Protein AF-D6PB33-F1 (afdb_monomer)

Radius of gyration: 27.08 Å; Cα contacts (8 Å, |Δi|>4): 41; chains: 1; bounding box: 50×36×73 Å

Structure (mmCIF, N/CA/C/O backbone):
data_AF-D6PB33-F1
#
_entry.id   AF-D6PB33-F1
#
loop_
_atom_site.group_PDB
_atom_site.id
_atom_site.type_symbol
_atom_site.label_atom_id
_atom_site.label_alt_id
_atom_site.label_comp_id
_atom_site.label_asym_id
_atom_site.label_entity_id
_atom_site.label_seq_id
_atom_site.pdbx_PDB_ins_code
_atom_site.Cartn_x
_atom_site.Cartn_y
_atom_site.Cartn_z
_atom_site.occupancy
_atom_site.B_iso_or_equiv
_atom_site.auth_seq_id
_atom_site.auth_comp_id
_atom_site.auth_asym_id
_atom_site.auth_atom_id
_atom_site.pdbx_PDB_model_num
ATOM 1 N N . MET A 1 1 ? -15.284 25.695 24.767 1.00 46.59 1 MET A N 1
ATOM 2 C CA . MET A 1 1 ? -13.965 25.046 24.667 1.00 46.59 1 MET A CA 1
ATOM 3 C C . MET A 1 1 ? -14.250 23.571 24.706 1.00 46.59 1 MET A C 1
ATOM 5 O O . MET A 1 1 ? -14.892 23.149 25.657 1.00 46.59 1 MET A O 1
ATOM 9 N N . ASP A 1 2 ? -13.887 22.842 23.657 1.00 57.84 2 ASP A N 1
ATOM 10 C CA . ASP A 1 2 ? -13.993 21.387 23.662 1.00 57.84 2 ASP A CA 1
ATOM 11 C C . ASP A 1 2 ? -13.048 20.864 24.742 1.00 57.84 2 ASP A C 1
ATOM 13 O O . ASP A 1 2 ? -11.828 21.002 24.648 1.00 57.84 2 ASP A O 1
ATOM 17 N N . GLU A 1 3 ? -13.624 20.382 25.836 1.00 70.06 3 GLU A N 1
ATOM 18 C CA . GLU A 1 3 ? -12.873 19.813 26.940 1.00 70.06 3 GLU A CA 1
ATOM 19 C C . GLU A 1 3 ? -12.309 18.475 26.459 1.00 70.06 3 GLU A C 1
ATOM 21 O O . GLU A 1 3 ? -13.048 17.571 26.062 1.00 70.06 3 GLU A O 1
ATOM 26 N N . TYR A 1 4 ? -10.982 18.374 26.373 1.00 83.06 4 TYR A N 1
ATOM 27 C CA . TYR A 1 4 ? -10.357 17.167 25.855 1.00 83.06 4 TYR A CA 1
ATOM 28 C C . TYR A 1 4 ? -10.661 15.978 26.772 1.00 83.06 4 TYR A C 1
ATOM 30 O O . TYR A 1 4 ? -10.472 16.059 27.984 1.00 83.06 4 TYR A O 1
ATOM 38 N N . TRP A 1 5 ? -11.055 14.846 26.183 1.00 84.38 5 TRP A N 1
ATOM 39 C CA . TRP A 1 5 ? -11.441 13.626 26.908 1.00 84.38 5 TRP A CA 1
ATOM 40 C C . TRP A 1 5 ? -10.390 13.137 27.917 1.00 84.38 5 TRP A C 1
ATOM 42 O O . TRP A 1 5 ? -10.738 12.500 28.903 1.00 84.38 5 TRP A O 1
ATOM 52 N N . HIS A 1 6 ? -9.110 13.435 27.679 1.00 86.69 6 HIS A N 1
ATOM 53 C CA . HIS A 1 6 ? -7.995 13.023 28.533 1.00 86.69 6 HIS A CA 1
ATOM 54 C C . HIS A 1 6 ? -7.796 13.917 29.769 1.00 86.69 6 HIS A C 1
ATOM 56 O O . HIS A 1 6 ? -6.915 13.634 30.574 1.00 86.69 6 HIS A O 1
ATOM 62 N N . ASN A 1 7 ? -8.571 14.996 29.905 1.00 91.38 7 ASN A N 1
ATOM 63 C CA . ASN A 1 7 ? -8.500 15.941 31.022 1.00 91.38 7 ASN A CA 1
ATOM 64 C C . ASN A 1 7 ? -9.752 15.903 31.919 1.00 91.38 7 ASN A C 1
ATOM 66 O O . ASN A 1 7 ? -9.888 16.720 32.825 1.00 91.38 7 ASN A O 1
ATOM 70 N N . LEU A 1 8 ? -10.683 14.985 31.651 1.00 89.62 8 LEU A N 1
ATOM 71 C CA . LEU A 1 8 ? -11.877 14.796 32.470 1.00 89.62 8 LEU A CA 1
ATOM 72 C C . LEU A 1 8 ? -11.517 14.121 33.799 1.00 89.62 8 LEU A C 1
ATOM 74 O O . LEU A 1 8 ? -10.635 13.260 33.852 1.00 89.62 8 LEU A O 1
ATOM 78 N N . SER A 1 9 ? -12.236 14.479 34.868 1.00 90.94 9 SER A N 1
ATOM 79 C CA . SER A 1 9 ? -12.185 13.720 36.122 1.00 90.94 9 SER A CA 1
ATOM 80 C C . SER A 1 9 ? -12.705 12.289 35.908 1.00 90.94 9 SER A C 1
ATOM 82 O O . SER A 1 9 ? -13.318 11.972 34.879 1.00 90.94 9 SER A O 1
ATOM 84 N N . ILE A 1 10 ? -12.454 11.394 36.867 1.00 89.31 10 ILE A N 1
ATOM 85 C CA . ILE A 1 10 ? -12.932 10.005 36.784 1.00 89.31 10 ILE A CA 1
ATOM 86 C C . ILE A 1 10 ? -14.463 9.996 36.751 1.00 89.31 10 ILE A C 1
ATOM 88 O O . ILE A 1 10 ? -15.064 9.314 35.920 1.00 89.31 10 ILE A O 1
ATOM 92 N N . GLU A 1 11 ? -15.088 10.799 37.608 1.00 90.25 11 GLU A N 1
ATOM 93 C CA . GLU A 1 11 ? -16.534 10.934 37.724 1.00 90.25 11 GLU A CA 1
ATOM 94 C C . GLU A 1 11 ? -17.146 11.455 36.417 1.00 90.25 11 GLU A C 1
ATOM 96 O O . GLU A 1 11 ? -18.085 10.852 35.889 1.00 90.25 11 GLU A O 1
ATOM 101 N N . ASP A 1 12 ? -16.567 12.514 35.843 1.00 90.19 12 ASP A N 1
ATOM 102 C CA . ASP A 1 12 ? -17.048 13.097 34.586 1.00 90.19 12 ASP A CA 1
ATOM 103 C C . ASP A 1 12 ? -16.875 12.126 33.412 1.00 90.19 12 ASP A C 1
ATOM 105 O O . ASP A 1 12 ? -17.755 12.014 32.556 1.00 90.19 12 ASP A O 1
ATOM 109 N N . SER A 1 13 ? -15.781 11.360 33.394 1.00 88.88 13 SER A N 1
ATOM 110 C CA . SER A 1 13 ? -15.526 10.335 32.376 1.00 88.88 13 SER A CA 1
ATOM 111 C C . SER A 1 13 ? -16.545 9.196 32.438 1.00 88.88 13 SER A C 1
ATOM 113 O O . SER A 1 13 ? -17.036 8.745 31.400 1.00 88.88 13 SER A O 1
ATOM 115 N N . LEU A 1 14 ? -16.892 8.734 33.644 1.00 91.25 14 LEU A N 1
ATOM 116 C CA . LEU A 1 14 ? -17.892 7.684 33.854 1.00 91.25 14 LEU A CA 1
ATOM 117 C C . LEU A 1 14 ? -19.289 8.147 33.428 1.00 91.25 14 LEU A C 1
ATOM 119 O O . LEU A 1 14 ? -20.000 7.401 32.749 1.00 91.25 14 LEU A O 1
ATOM 123 N N . VAL A 1 15 ? -19.657 9.391 33.746 1.00 90.06 15 VAL A N 1
ATOM 124 C CA . VAL A 1 15 ? -20.925 9.993 33.311 1.00 90.06 15 VAL A CA 1
ATOM 125 C C . VAL A 1 15 ? -20.958 10.159 31.791 1.00 90.06 15 VAL A C 1
ATOM 127 O O . VAL A 1 15 ? -21.915 9.716 31.150 1.00 90.06 15 VAL A O 1
ATOM 130 N N . ALA A 1 16 ? -19.904 10.727 31.197 1.00 89.12 16 ALA A N 1
ATOM 131 C CA . ALA A 1 16 ? -19.806 10.947 29.755 1.00 89.12 16 ALA A CA 1
ATOM 132 C C . ALA A 1 16 ? -19.875 9.633 28.965 1.00 89.12 16 ALA A C 1
ATOM 134 O O . ALA A 1 16 ? -20.549 9.554 27.937 1.00 89.12 16 ALA A O 1
ATOM 135 N N . GLN A 1 17 ? -19.227 8.581 29.473 1.00 88.88 17 GLN A N 1
ATO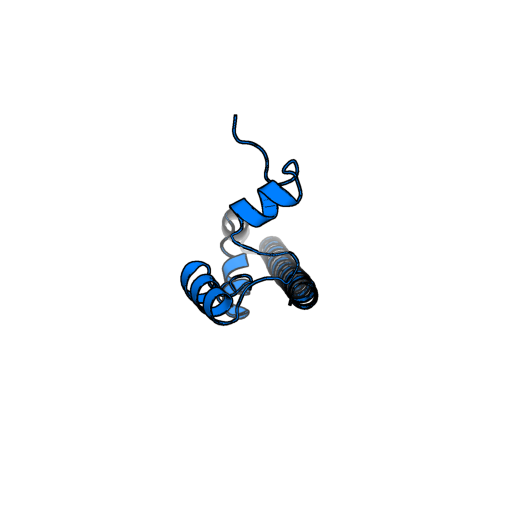M 136 C CA . GLN A 1 17 ? -19.220 7.260 28.852 1.00 88.88 17 GLN A CA 1
ATOM 137 C C . GLN A 1 17 ? -20.354 6.352 29.319 1.00 88.88 17 GLN A C 1
ATOM 139 O O . GLN A 1 17 ? -20.358 5.181 28.935 1.00 88.88 17 GLN A O 1
ATOM 144 N N . GLN A 1 18 ? -21.303 6.845 30.124 1.00 90.12 18 GLN A N 1
ATOM 145 C CA . GLN A 1 18 ? -22.420 6.070 30.679 1.00 90.12 18 GLN A CA 1
ATOM 146 C C . GLN A 1 18 ? -21.963 4.713 31.248 1.00 90.12 18 GLN A C 1
ATOM 148 O O . GLN A 1 18 ? -22.518 3.661 30.919 1.00 90.12 18 GLN A O 1
ATOM 153 N N . SER A 1 19 ? -20.8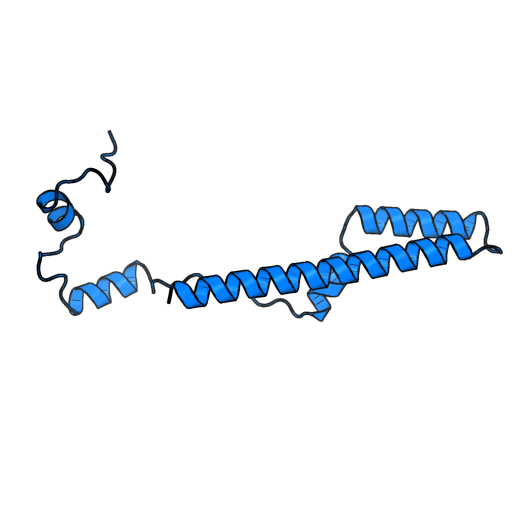85 4.739 32.030 1.00 91.81 19 SER A N 1
ATOM 154 C CA . SER A 1 19 ? -20.247 3.572 32.643 1.00 91.81 19 SER A CA 1
ATOM 155 C C . SER A 1 19 ? -20.223 3.727 34.161 1.00 91.81 19 SER A C 1
ATOM 157 O O . SER A 1 19 ? -20.341 4.833 34.681 1.00 91.81 19 SER A O 1
ATOM 159 N N . SER A 1 20 ? -20.048 2.624 34.882 1.00 92.00 20 SER A N 1
ATOM 160 C CA . SER A 1 20 ? -19.710 2.632 36.308 1.00 92.00 20 SER A CA 1
ATOM 161 C C . SER A 1 20 ? -18.277 2.146 36.527 1.00 92.00 20 SER A C 1
ATOM 163 O O . SER A 1 20 ? -17.632 1.653 35.599 1.00 92.00 20 SER A O 1
ATOM 165 N N . GLU A 1 21 ? -17.794 2.229 37.769 1.00 91.00 21 GLU A N 1
ATOM 166 C CA . GLU A 1 21 ? -16.523 1.612 38.185 1.00 91.00 21 GLU A CA 1
ATOM 167 C C . GLU A 1 21 ? -16.508 0.090 37.967 1.00 91.00 21 GLU A C 1
ATOM 169 O O . GLU A 1 21 ? -15.464 -0.504 37.717 1.00 91.00 21 GLU A O 1
ATOM 174 N N . SER A 1 22 ? -17.681 -0.545 38.003 1.00 91.31 22 SER A N 1
ATOM 175 C CA . SER A 1 22 ? -17.871 -1.963 37.681 1.00 91.31 22 SER A CA 1
ATOM 176 C C . SER A 1 22 ? -18.004 -2.253 36.176 1.00 91.31 22 SER A C 1
ATOM 178 O O . SER A 1 22 ? -18.190 -3.409 35.794 1.00 91.31 22 SER A O 1
ATOM 180 N N . GLY A 1 23 ? -17.895 -1.235 35.316 1.00 91.25 23 GLY A N 1
ATOM 181 C CA . GLY A 1 23 ? -17.982 -1.346 33.860 1.00 91.25 23 GLY A CA 1
ATOM 182 C C . GLY A 1 23 ? -19.392 -1.138 33.299 1.00 91.25 23 GLY A C 1
ATOM 183 O O . GLY A 1 23 ? -20.208 -0.405 33.852 1.00 91.25 23 GLY A O 1
ATOM 184 N N . ILE A 1 24 ? -19.679 -1.765 32.154 1.00 92.56 24 ILE A N 1
ATOM 185 C CA . ILE A 1 24 ? -20.973 -1.667 31.462 1.00 92.56 24 ILE A CA 1
ATOM 186 C C . ILE A 1 24 ? -21.688 -3.018 31.418 1.00 92.56 24 ILE A C 1
ATOM 188 O O . ILE A 1 24 ? -21.066 -4.079 31.407 1.00 92.56 24 ILE A O 1
ATOM 192 N N . SER A 1 25 ? -23.020 -2.984 31.348 1.00 93.25 25 SER A N 1
ATOM 193 C CA . SER A 1 25 ? -23.823 -4.204 31.225 1.00 93.25 25 SER A CA 1
ATOM 194 C C . SER A 1 25 ? -23.630 -4.885 29.865 1.00 93.25 25 SER A C 1
ATOM 196 O O . SER A 1 25 ? -23.390 -4.230 28.849 1.00 93.25 25 SER A O 1
ATOM 198 N N . SER A 1 26 ? -23.834 -6.203 29.806 1.00 90.94 26 SER A N 1
ATOM 199 C CA . SER A 1 26 ? -23.762 -6.968 28.553 1.00 90.94 26 SER A CA 1
ATOM 200 C C . SER A 1 26 ? -24.753 -6.473 27.490 1.00 90.94 26 SER A C 1
ATOM 202 O O . SER A 1 26 ? -24.454 -6.520 26.299 1.00 90.94 26 SER A O 1
ATOM 204 N N . GLY A 1 27 ? -25.915 -5.949 27.901 1.00 93.25 27 GLY A N 1
ATOM 205 C CA . GLY A 1 27 ? -26.872 -5.331 26.979 1.00 93.25 27 GLY A CA 1
ATOM 206 C C . GLY A 1 27 ? -26.323 -4.053 26.338 1.00 93.25 27 GLY A C 1
ATOM 207 O O . GLY A 1 27 ? -26.522 -3.818 25.147 1.00 93.25 27 GLY A O 1
ATOM 208 N N . GLU A 1 28 ? -25.574 -3.261 27.103 1.00 91.38 28 GLU A N 1
ATOM 209 C CA . GLU A 1 28 ? -24.940 -2.039 26.611 1.00 91.38 28 GLU A CA 1
ATOM 210 C C . GLU A 1 28 ? -23.751 -2.345 25.690 1.00 91.38 28 GLU A C 1
ATOM 212 O O . GLU A 1 28 ? -23.573 -1.674 24.674 1.00 91.38 28 GLU A O 1
ATOM 217 N N . VAL A 1 29 ? -23.006 -3.425 25.959 1.00 91.50 29 VAL A N 1
ATOM 218 C CA . VAL A 1 29 ? -21.968 -3.939 25.045 1.00 91.50 29 VAL A CA 1
ATOM 219 C C . VAL A 1 29 ? -22.554 -4.230 23.660 1.00 91.50 29 VAL A C 1
ATOM 221 O O . VAL A 1 29 ? -21.984 -3.812 22.653 1.00 91.50 29 VAL A O 1
ATOM 224 N N . ILE A 1 30 ? -23.706 -4.909 23.592 1.00 93.50 30 ILE A N 1
ATOM 225 C CA . ILE A 1 30 ? -24.359 -5.247 22.317 1.00 93.50 30 ILE A CA 1
ATOM 226 C C . ILE A 1 30 ? -24.814 -3.978 21.589 1.00 93.50 30 ILE A C 1
ATOM 228 O O . ILE A 1 30 ? -24.549 -3.826 20.396 1.00 93.50 30 ILE A O 1
ATOM 232 N N . LYS A 1 31 ? -25.449 -3.035 22.299 1.00 93.62 31 LYS A N 1
ATOM 233 C CA . LYS A 1 31 ? -25.867 -1.753 21.707 1.00 93.62 31 LYS A CA 1
ATOM 234 C C . LYS A 1 31 ? -24.685 -0.974 21.137 1.00 93.62 31 LYS A C 1
ATOM 236 O O . LYS A 1 31 ? -24.773 -0.477 20.016 1.00 93.62 31 LYS A O 1
ATOM 241 N N . ARG A 1 32 ? -23.577 -0.889 21.879 1.00 93.56 32 ARG A N 1
ATOM 242 C CA . ARG A 1 32 ? -22.363 -0.198 21.425 1.00 93.56 32 ARG A CA 1
ATOM 243 C C . ARG A 1 32 ? -21.736 -0.898 20.228 1.00 93.56 32 ARG A C 1
ATOM 245 O O . ARG A 1 32 ? -21.413 -0.218 19.265 1.00 93.56 32 ARG A O 1
ATOM 252 N N . ARG A 1 33 ? -21.648 -2.231 20.228 1.00 92.31 33 ARG A N 1
ATOM 253 C CA . ARG A 1 33 ? -21.134 -2.992 19.078 1.00 92.31 33 ARG A CA 1
ATOM 254 C C . ARG A 1 33 ? -21.985 -2.788 17.821 1.00 92.31 33 ARG A C 1
ATOM 256 O O . ARG A 1 33 ? -21.432 -2.658 16.740 1.00 92.31 33 ARG A O 1
ATOM 263 N N . ASN A 1 34 ? -23.308 -2.688 17.960 1.00 92.25 34 ASN A N 1
ATOM 264 C CA . ASN A 1 34 ? -24.194 -2.384 16.830 1.00 92.25 34 ASN A CA 1
ATOM 265 C C . ASN A 1 34 ? -24.067 -0.935 16.337 1.00 92.25 34 ASN A C 1
ATOM 267 O O . ASN A 1 34 ? -24.278 -0.676 15.158 1.00 92.25 34 ASN A O 1
ATOM 271 N N . ARG A 1 35 ? -23.750 0.015 17.227 1.00 92.31 35 ARG A N 1
ATOM 272 C CA . ARG A 1 35 ? -23.595 1.435 16.879 1.00 92.31 35 ARG A CA 1
ATOM 273 C C . ARG A 1 35 ? -22.228 1.755 16.274 1.00 92.31 35 ARG A C 1
ATOM 275 O O . ARG A 1 35 ? -22.166 2.513 15.316 1.00 92.31 35 ARG A O 1
ATOM 282 N N . TYR A 1 36 ? -21.160 1.237 16.870 1.00 90.38 36 TYR A N 1
ATOM 283 C CA . TYR A 1 36 ? -19.777 1.598 16.542 1.00 90.38 36 TYR A CA 1
ATOM 284 C C . TYR A 1 36 ? -19.049 0.526 15.728 1.00 90.38 36 TYR A C 1
ATOM 286 O O . TYR A 1 36 ? -17.969 0.786 15.212 1.00 90.38 36 TYR A O 1
ATOM 294 N N . GLY A 1 37 ? -19.630 -0.667 15.604 1.00 89.12 37 GLY A N 1
ATOM 295 C CA . GLY A 1 37 ? -18.970 -1.813 14.996 1.00 89.12 37 GLY A CA 1
ATOM 296 C C . GLY A 1 37 ? -18.041 -2.544 15.965 1.00 89.12 37 GLY A C 1
ATOM 297 O O . GLY A 1 37 ? -17.952 -2.249 17.162 1.00 89.12 37 GLY A O 1
ATOM 298 N N . SER A 1 38 ? -17.370 -3.561 15.437 1.00 85.81 38 SER A N 1
ATOM 299 C CA . SER A 1 38 ? -16.300 -4.252 16.152 1.00 85.81 38 SER A CA 1
ATOM 300 C C . SER A 1 38 ? -15.075 -3.348 16.235 1.00 85.81 38 SER A C 1
ATOM 302 O O . SER A 1 38 ? -14.757 -2.656 15.275 1.00 85.81 38 SER A O 1
ATOM 304 N N . ASN A 1 39 ? -14.348 -3.400 17.352 1.00 85.94 39 ASN A N 1
ATOM 305 C CA . ASN A 1 39 ? -13.052 -2.735 17.475 1.00 85.94 39 ASN A CA 1
ATOM 306 C C . ASN A 1 39 ? -11.985 -3.514 16.684 1.00 85.94 39 ASN A C 1
ATOM 308 O O . ASN A 1 39 ? -11.145 -4.197 17.262 1.00 85.94 39 ASN A O 1
ATOM 312 N N . LYS A 1 40 ? -12.098 -3.500 15.354 1.00 80.25 40 LYS A N 1
ATOM 313 C CA . LYS A 1 40 ? -11.165 -4.123 14.418 1.00 80.25 40 LYS A CA 1
ATOM 314 C C . LYS A 1 40 ? -10.896 -3.135 13.288 1.00 80.25 40 LYS A C 1
ATOM 316 O O . LYS A 1 40 ? -11.814 -2.475 12.815 1.00 80.25 40 LYS A O 1
ATOM 321 N N . LEU A 1 41 ? -9.639 -3.049 12.869 1.00 74.81 41 LEU A N 1
ATOM 322 C CA . LEU A 1 41 ? -9.244 -2.263 11.704 1.00 74.81 41 LEU A CA 1
ATOM 323 C C . LEU A 1 41 ? -9.777 -2.919 10.426 1.00 74.81 41 LEU A C 1
ATOM 325 O O . LEU A 1 41 ? -9.636 -4.134 10.257 1.00 74.81 4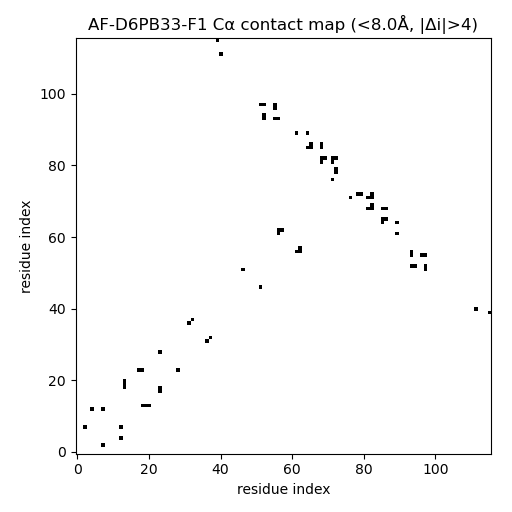1 LEU A O 1
ATOM 329 N N . ASP A 1 42 ? -10.348 -2.111 9.533 1.00 68.62 42 ASP A N 1
ATOM 330 C CA . ASP A 1 42 ? -10.809 -2.573 8.225 1.00 68.62 42 ASP A CA 1
ATOM 331 C C . ASP A 1 42 ? -9.645 -3.155 7.411 1.00 68.62 42 ASP A C 1
ATOM 333 O O . ASP A 1 42 ? -8.527 -2.628 7.383 1.00 68.62 42 ASP A O 1
ATOM 337 N N . GLU A 1 43 ? -9.900 -4.287 6.757 1.00 65.12 43 GLU A N 1
ATOM 338 C CA . GLU A 1 43 ? -8.935 -4.920 5.867 1.00 65.12 43 GLU A CA 1
ATOM 339 C C . GLU A 1 43 ? -9.109 -4.341 4.458 1.00 65.12 43 GLU A C 1
ATOM 341 O O . GLU A 1 43 ? -10.200 -4.457 3.897 1.00 65.12 43 GLU A O 1
ATOM 346 N N . PRO A 1 44 ? -8.070 -3.723 3.863 1.00 65.69 44 PRO A N 1
ATOM 347 C CA . PRO A 1 44 ? -8.127 -3.386 2.450 1.00 65.69 44 PRO A CA 1
ATOM 348 C C . PRO A 1 44 ? -8.253 -4.677 1.636 1.00 65.69 44 PRO A C 1
ATOM 350 O O . PRO A 1 44 ? -7.673 -5.707 1.995 1.00 65.69 44 PRO A O 1
ATOM 353 N N . GLU A 1 45 ? -9.011 -4.629 0.541 1.00 66.38 45 GLU A N 1
ATOM 354 C CA . GLU A 1 45 ? -9.124 -5.778 -0.352 1.00 66.38 45 GLU A CA 1
ATOM 355 C C . GLU A 1 45 ? -7.737 -6.192 -0.851 1.00 66.38 45 GLU A C 1
ATOM 357 O O . GLU A 1 45 ? -6.964 -5.375 -1.357 1.00 66.38 45 GLU A O 1
ATOM 362 N N . LYS A 1 46 ? -7.416 -7.479 -0.703 1.00 64.88 46 LYS A N 1
ATOM 363 C CA . LYS A 1 46 ? -6.144 -8.030 -1.166 1.00 64.88 46 LYS A CA 1
ATOM 364 C C . LYS A 1 46 ? -6.134 -8.051 -2.689 1.00 64.88 46 LYS A C 1
ATOM 366 O O . LYS A 1 46 ? -6.710 -8.941 -3.314 1.00 64.88 46 LYS A O 1
ATOM 371 N N . THR A 1 47 ? -5.454 -7.092 -3.301 1.00 71.38 47 THR A N 1
ATOM 372 C CA . THR A 1 47 ? -5.169 -7.125 -4.734 1.00 71.38 47 THR A CA 1
ATOM 373 C C . THR A 1 47 ? -4.261 -8.316 -5.041 1.00 71.38 47 THR A C 1
ATOM 375 O O . THR A 1 47 ? -3.275 -8.560 -4.344 1.00 71.38 47 THR A O 1
ATOM 378 N N . SER A 1 48 ? -4.573 -9.072 -6.097 1.00 78.88 48 SER A N 1
ATOM 379 C CA . SER A 1 48 ? -3.754 -10.220 -6.512 1.00 78.88 48 SER A CA 1
ATOM 380 C C . SER A 1 48 ? -2.296 -9.808 -6.748 1.00 78.88 48 SER A C 1
ATOM 382 O O . SER A 1 48 ? -2.036 -8.781 -7.377 1.00 78.88 48 SER A O 1
ATOM 384 N N . ALA A 1 49 ? -1.343 -10.630 -6.299 1.00 72.50 49 ALA A N 1
ATOM 385 C CA . ALA A 1 49 ? 0.094 -10.377 -6.435 1.00 72.50 49 ALA A CA 1
ATOM 386 C C . ALA A 1 49 ? 0.516 -10.080 -7.887 1.00 72.50 49 ALA A C 1
ATOM 388 O O . ALA A 1 49 ? 1.331 -9.192 -8.131 1.00 72.50 49 ALA A O 1
ATOM 389 N N . PHE A 1 50 ? -0.095 -10.763 -8.861 1.00 76.69 50 PHE A N 1
ATOM 390 C CA . PHE A 1 50 ? 0.161 -10.515 -10.281 1.00 76.69 50 PHE A CA 1
ATOM 391 C C . PHE A 1 50 ? -0.337 -9.134 -10.730 1.00 76.69 50 PHE A C 1
ATOM 393 O O . PHE A 1 50 ? 0.364 -8.427 -11.448 1.00 76.69 50 PHE A O 1
ATOM 400 N N . LEU A 1 51 ? -1.521 -8.714 -10.269 1.00 78.69 51 LEU A N 1
ATOM 401 C CA . LEU A 1 51 ? -2.063 -7.387 -10.577 1.00 78.69 51 LEU A CA 1
ATOM 402 C C . LEU A 1 51 ? -1.209 -6.276 -9.958 1.00 78.69 51 LEU A C 1
ATOM 404 O O . LEU A 1 51 ? -0.975 -5.265 -10.614 1.00 78.69 51 LEU A O 1
ATOM 408 N N . ARG A 1 52 ? -0.692 -6.483 -8.740 1.00 75.81 52 ARG A N 1
ATOM 409 C CA . ARG A 1 52 ? 0.229 -5.541 -8.081 1.00 75.81 52 ARG A CA 1
ATOM 410 C C . ARG A 1 52 ? 1.533 -5.404 -8.855 1.00 75.81 52 ARG A C 1
ATOM 412 O O . ARG A 1 52 ? 1.946 -4.288 -9.153 1.00 75.81 52 ARG A O 1
ATOM 419 N N . PHE A 1 53 ? 2.119 -6.521 -9.283 1.00 76.00 53 PHE A N 1
ATOM 420 C CA . PHE A 1 53 ? 3.324 -6.505 -10.112 1.00 76.00 53 PHE A CA 1
ATOM 421 C C . PHE A 1 53 ? 3.117 -5.730 -11.422 1.00 76.00 53 PHE A C 1
ATOM 423 O O . PHE A 1 53 ? 3.924 -4.869 -11.761 1.00 76.00 53 PHE A O 1
ATOM 430 N N . ILE A 1 54 ? 2.005 -5.967 -12.127 1.00 77.44 54 ILE A N 1
ATOM 431 C CA . ILE A 1 54 ? 1.683 -5.215 -13.348 1.00 77.44 54 ILE A CA 1
ATOM 432 C C . ILE A 1 54 ? 1.410 -3.736 -13.041 1.00 77.44 54 ILE A C 1
ATOM 434 O O . ILE A 1 54 ? 1.813 -2.874 -13.818 1.00 77.44 54 ILE A O 1
ATOM 438 N N . SER A 1 55 ? 0.798 -3.407 -11.899 1.00 76.81 55 SER A N 1
ATOM 439 C CA . SER A 1 55 ? 0.579 -2.006 -11.519 1.00 76.81 55 SER A CA 1
ATOM 440 C C . SER A 1 55 ? 1.869 -1.233 -11.248 1.00 76.81 55 SER A C 1
ATOM 442 O O . SER A 1 55 ? 1.873 -0.025 -11.455 1.00 76.81 55 SER A O 1
ATOM 444 N N . GLN A 1 56 ? 2.982 -1.897 -10.908 1.00 71.62 56 GLN A N 1
ATOM 445 C CA . GLN A 1 56 ? 4.283 -1.223 -10.798 1.00 71.62 56 GLN A CA 1
ATOM 446 C C . GLN A 1 56 ? 4.798 -0.703 -12.153 1.00 71.62 56 GLN A C 1
ATOM 448 O O . GLN A 1 56 ? 5.641 0.188 -12.206 1.00 71.62 56 GLN A O 1
ATOM 453 N N . TYR A 1 57 ? 4.259 -1.193 -13.276 1.00 72.12 57 TYR A N 1
ATOM 454 C CA . TYR A 1 57 ? 4.523 -0.617 -14.596 1.00 72.12 57 TYR A CA 1
ATOM 455 C C . TYR A 1 57 ? 3.681 0.636 -14.892 1.00 72.12 57 TYR A C 1
ATOM 457 O O . TYR A 1 57 ? 4.048 1.397 -15.785 1.00 72.12 57 TYR A O 1
ATOM 465 N N . ASN A 1 58 ? 2.617 0.906 -14.122 1.00 75.44 58 ASN A N 1
ATOM 466 C CA . ASN A 1 58 ? 1.765 2.097 -14.255 1.00 75.44 58 ASN A CA 1
ATOM 467 C C . ASN A 1 58 ? 2.349 3.337 -13.555 1.00 75.44 58 ASN A C 1
ATOM 469 O O . ASN A 1 58 ? 1.612 4.143 -12.989 1.00 75.44 58 ASN A O 1
ATOM 473 N N . ASP A 1 59 ? 3.665 3.508 -13.614 1.00 79.06 59 ASP A N 1
ATOM 474 C CA . ASP A 1 59 ? 4.341 4.695 -13.103 1.00 79.06 59 ASP A CA 1
ATOM 475 C C . ASP A 1 59 ? 4.684 5.649 -14.268 1.00 79.06 59 ASP A C 1
ATOM 477 O O . ASP A 1 59 ? 5.223 5.197 -15.288 1.00 79.06 59 ASP A O 1
ATOM 481 N N . PRO A 1 60 ? 4.400 6.965 -14.166 1.00 78.19 60 PRO A N 1
ATOM 482 C CA . PRO A 1 60 ? 4.761 7.949 -15.191 1.00 78.19 60 PRO A CA 1
ATOM 483 C C . PRO A 1 60 ? 6.236 7.895 -15.625 1.00 78.19 60 PRO A C 1
ATOM 485 O O . PRO A 1 60 ? 6.544 8.115 -16.799 1.00 78.19 60 PRO A O 1
ATOM 488 N N . LEU A 1 61 ? 7.149 7.571 -14.705 1.00 78.50 61 LEU A N 1
ATOM 489 C CA . LEU A 1 61 ? 8.573 7.407 -14.982 1.00 78.50 61 LEU A CA 1
ATOM 490 C C . LEU A 1 61 ? 8.852 6.145 -15.808 1.00 78.50 61 LEU A C 1
ATOM 492 O O . LEU A 1 61 ? 9.676 6.188 -16.721 1.00 78.50 61 LEU A O 1
ATOM 496 N N . ASN A 1 62 ? 8.141 5.042 -15.553 1.00 81.56 62 ASN A N 1
ATOM 497 C CA . ASN A 1 62 ? 8.253 3.829 -16.370 1.00 81.56 62 ASN A CA 1
ATOM 498 C C . ASN A 1 62 ? 7.794 4.089 -17.807 1.00 81.56 62 ASN A C 1
ATOM 500 O O . ASN A 1 62 ? 8.481 3.690 -18.748 1.00 81.56 62 ASN A O 1
ATOM 504 N N . TYR A 1 63 ? 6.698 4.828 -17.995 1.00 82.88 63 TYR A N 1
ATOM 505 C CA . TYR A 1 63 ? 6.258 5.241 -19.330 1.00 82.88 63 TYR A CA 1
ATOM 506 C C . TYR A 1 63 ? 7.297 6.109 -20.053 1.00 82.88 63 TYR A C 1
ATOM 508 O O . TYR A 1 63 ? 7.552 5.896 -21.241 1.00 82.88 63 TYR A O 1
ATOM 516 N N . LEU A 1 64 ? 7.945 7.038 -19.341 1.00 83.94 64 LEU A N 1
ATOM 517 C CA . LEU A 1 64 ? 9.025 7.861 -19.891 1.00 83.94 64 LEU A CA 1
ATOM 518 C C . LEU A 1 64 ? 10.211 7.005 -20.363 1.00 83.94 64 LEU A C 1
ATOM 520 O O . LEU A 1 64 ? 10.728 7.211 -21.461 1.00 83.94 64 LEU A O 1
ATOM 524 N N . LEU A 1 65 ? 10.626 6.028 -19.556 1.00 82.00 65 LEU A N 1
ATOM 525 C CA . LEU A 1 65 ? 11.751 5.139 -19.859 1.00 82.00 65 LEU A CA 1
ATOM 526 C C . LEU A 1 65 ? 11.448 4.183 -21.017 1.00 82.00 65 LEU A C 1
ATOM 528 O O . LEU A 1 65 ? 12.305 3.975 -21.875 1.00 82.00 65 LEU A O 1
ATOM 532 N N . ILE A 1 66 ? 10.225 3.650 -21.092 1.00 82.94 66 ILE A N 1
ATOM 533 C CA . ILE A 1 66 ? 9.768 2.862 -22.245 1.00 82.94 66 ILE A CA 1
ATOM 534 C C . ILE A 1 66 ? 9.804 3.724 -23.515 1.00 82.94 66 ILE A C 1
ATOM 536 O O . ILE A 1 66 ? 10.321 3.285 -24.542 1.00 82.94 66 ILE A O 1
ATOM 540 N N . GLY A 1 67 ? 9.331 4.973 -23.441 1.00 84.75 67 GLY A N 1
ATOM 541 C CA . GLY A 1 67 ? 9.429 5.930 -24.545 1.00 84.75 67 GLY A CA 1
ATOM 542 C C . GLY A 1 67 ? 10.876 6.191 -24.976 1.00 84.75 67 GLY A C 1
ATOM 543 O O . GLY A 1 67 ? 11.182 6.144 -26.167 1.00 84.75 67 GLY A O 1
ATOM 544 N N . ALA A 1 68 ? 11.787 6.388 -24.020 1.00 83.31 68 ALA A N 1
ATOM 545 C CA . ALA A 1 68 ? 13.212 6.567 -24.292 1.00 83.31 68 ALA A CA 1
ATOM 546 C C . ALA A 1 68 ? 13.842 5.333 -24.961 1.00 83.31 68 ALA A C 1
ATOM 548 O O . ALA A 1 68 ? 14.607 5.483 -25.914 1.00 83.31 68 ALA A O 1
ATOM 549 N N . ALA A 1 69 ? 13.483 4.120 -24.524 1.00 82.25 69 ALA A N 1
ATOM 550 C CA . ALA A 1 69 ? 13.948 2.877 -25.138 1.00 82.25 69 ALA A CA 1
ATOM 551 C C . ALA A 1 69 ? 13.471 2.735 -26.594 1.00 82.25 69 ALA A C 1
ATOM 553 O O . ALA A 1 69 ? 14.258 2.352 -27.459 1.00 82.25 69 ALA A O 1
ATOM 554 N N . LEU A 1 70 ? 12.214 3.096 -26.890 1.00 84.75 70 LEU A N 1
ATOM 555 C CA . LEU A 1 70 ? 11.682 3.095 -28.258 1.00 84.75 70 LEU A CA 1
ATOM 556 C C . LEU A 1 70 ? 12.406 4.104 -29.158 1.00 84.75 70 LEU A C 1
ATOM 558 O O . LEU A 1 70 ? 12.752 3.778 -30.292 1.00 84.75 70 LEU A O 1
ATOM 562 N N . VAL A 1 71 ? 12.676 5.310 -28.649 1.00 85.44 71 VAL A N 1
ATOM 563 C CA . VAL A 1 71 ? 13.442 6.332 -29.381 1.00 85.44 71 VAL A CA 1
ATOM 564 C C . VAL A 1 71 ? 14.877 5.862 -29.634 1.00 85.44 71 VAL A C 1
ATOM 566 O O . VAL A 1 71 ? 15.369 5.994 -30.753 1.00 85.44 71 VAL A O 1
ATOM 569 N N . ALA A 1 72 ? 15.537 5.263 -28.640 1.00 80.31 72 ALA A N 1
ATOM 570 C CA . ALA A 1 72 ? 16.885 4.718 -28.794 1.00 80.31 72 ALA A CA 1
ATOM 571 C C . ALA A 1 72 ? 16.940 3.629 -29.880 1.00 80.31 72 ALA A C 1
ATOM 573 O O . ALA A 1 72 ? 17.817 3.665 -30.745 1.00 80.31 72 ALA A O 1
ATOM 574 N N . LEU A 1 73 ? 15.958 2.721 -29.890 1.00 80.75 73 LEU A N 1
ATOM 575 C CA . LEU A 1 73 ? 15.855 1.647 -30.880 1.00 80.75 73 LEU A CA 1
ATOM 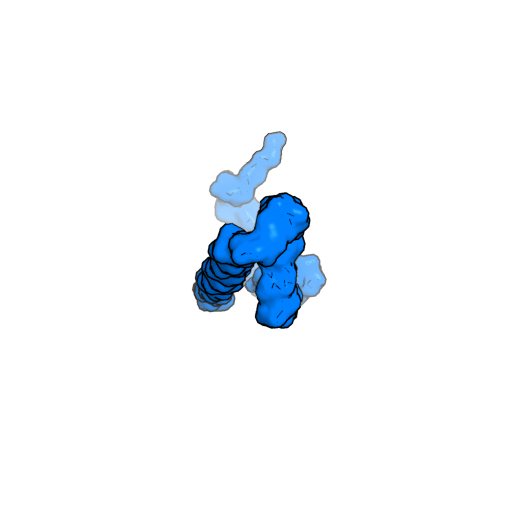576 C C . LEU A 1 73 ? 15.570 2.177 -32.295 1.00 80.75 73 LEU A C 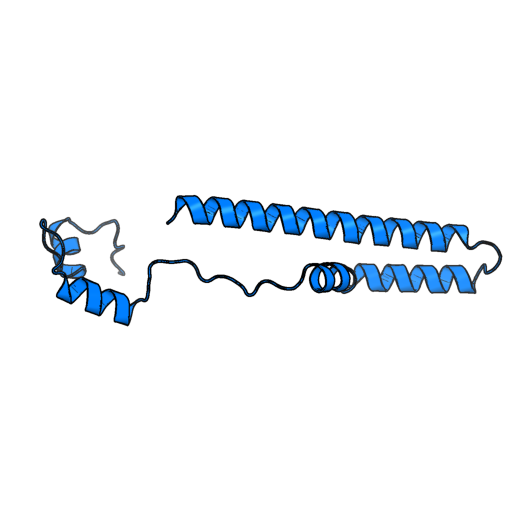1
ATOM 578 O O . LEU A 1 73 ? 16.072 1.627 -33.271 1.00 80.75 73 LEU A O 1
ATOM 582 N N . ALA A 1 74 ? 14.799 3.262 -32.412 1.00 83.06 74 ALA A N 1
ATOM 583 C CA . ALA A 1 74 ? 14.526 3.918 -33.689 1.00 83.06 74 ALA A CA 1
ATOM 584 C C . ALA A 1 74 ? 15.757 4.642 -34.265 1.00 83.06 74 ALA A C 1
ATOM 586 O O . ALA A 1 74 ? 15.923 4.687 -35.482 1.00 83.06 74 ALA A O 1
ATOM 587 N N . ILE A 1 75 ? 16.618 5.210 -33.410 1.00 82.88 75 ILE A N 1
ATOM 588 C CA . ILE A 1 75 ? 17.828 5.933 -33.838 1.00 82.88 75 ILE A CA 1
ATOM 589 C C . ILE A 1 75 ? 18.978 4.966 -34.155 1.00 82.88 75 ILE A C 1
ATOM 591 O O . ILE A 1 75 ? 19.737 5.213 -35.091 1.00 82.88 75 ILE A O 1
ATOM 595 N N . LYS A 1 76 ? 19.127 3.877 -33.389 1.00 75.69 76 LYS A N 1
ATOM 596 C CA . LYS A 1 76 ? 20.180 2.864 -33.581 1.00 75.69 76 LYS A CA 1
ATOM 597 C C . LYS A 1 76 ? 19.615 1.438 -33.486 1.00 75.69 76 LYS A C 1
ATOM 599 O O . LYS A 1 76 ? 19.786 0.784 -32.454 1.00 75.69 76 LYS A O 1
ATOM 604 N N . PRO A 1 77 ? 18.988 0.925 -34.559 1.00 72.75 77 PRO A N 1
ATOM 605 C CA . PRO A 1 77 ? 18.394 -0.417 -34.576 1.00 72.75 77 PRO A CA 1
ATOM 606 C C . PRO A 1 77 ? 19.424 -1.536 -34.352 1.00 72.75 77 PRO A C 1
ATOM 608 O O . PRO A 1 77 ? 19.136 -2.565 -33.747 1.00 72.75 77 PRO A O 1
ATOM 611 N N . ASP A 1 78 ? 20.644 -1.314 -34.831 1.00 75.75 78 ASP A N 1
ATOM 612 C CA . ASP A 1 78 ? 21.780 -2.238 -34.832 1.00 75.75 78 ASP A CA 1
ATOM 613 C C . ASP A 1 78 ? 22.501 -2.328 -33.472 1.00 75.75 78 ASP A C 1
ATOM 615 O O . ASP A 1 78 ? 23.334 -3.212 -33.264 1.00 75.75 78 ASP A O 1
ATOM 619 N N . HIS A 1 79 ? 22.132 -1.477 -32.506 1.00 74.56 79 HIS A N 1
ATOM 620 C CA . HIS A 1 79 ? 22.678 -1.475 -31.148 1.00 74.56 79 HIS A CA 1
ATOM 621 C C . HIS A 1 79 ? 21.568 -1.555 -30.085 1.00 74.56 79 HIS A C 1
ATOM 623 O O . HIS A 1 79 ? 21.342 -0.596 -29.347 1.00 74.56 79 HIS A O 1
ATOM 629 N N . PRO A 1 80 ? 20.906 -2.717 -29.920 1.00 75.00 80 PRO A N 1
ATOM 630 C CA . PRO A 1 80 ? 19.826 -2.880 -28.943 1.00 75.00 80 PRO A CA 1
ATOM 631 C C . PRO A 1 80 ? 20.303 -2.884 -27.478 1.00 75.00 80 PRO A C 1
ATOM 633 O O . PRO A 1 80 ? 19.479 -3.009 -26.575 1.00 75.00 80 PRO A O 1
ATOM 636 N N . GLY A 1 81 ? 21.611 -2.760 -27.218 1.00 81.69 81 GLY A N 1
ATOM 637 C CA . GLY A 1 81 ? 22.192 -2.826 -25.873 1.00 81.69 81 GLY A CA 1
ATOM 638 C C . GLY A 1 81 ? 21.585 -1.819 -24.893 1.00 81.69 81 GLY A C 1
ATOM 639 O O . GLY A 1 81 ? 21.266 -2.191 -23.766 1.00 81.69 81 GLY A O 1
ATOM 640 N N . ASP A 1 82 ? 21.336 -0.587 -25.342 1.00 78.50 82 ASP A N 1
ATOM 641 C CA . ASP A 1 82 ? 20.749 0.465 -24.503 1.00 78.50 82 ASP A CA 1
ATOM 642 C C . ASP A 1 82 ? 19.295 0.141 -24.133 1.00 78.50 82 ASP A C 1
ATOM 644 O O . ASP A 1 82 ? 18.903 0.243 -22.971 1.00 78.50 82 ASP A O 1
ATOM 648 N N . ALA A 1 83 ? 18.501 -0.330 -25.100 1.00 78.38 83 ALA A N 1
ATOM 649 C CA . ALA A 1 83 ? 17.119 -0.746 -24.865 1.00 78.38 83 ALA A CA 1
ATOM 650 C C . ALA A 1 83 ? 17.041 -1.956 -23.916 1.00 78.38 83 ALA A C 1
ATOM 652 O O . ALA A 1 83 ? 16.195 -1.983 -23.022 1.00 78.38 83 ALA A O 1
ATOM 653 N N . ILE A 1 84 ? 17.954 -2.925 -24.063 1.00 84.31 84 ILE A N 1
ATOM 654 C CA . ILE A 1 84 ? 18.065 -4.081 -23.162 1.00 84.31 84 ILE A CA 1
ATOM 655 C C . ILE A 1 84 ? 18.416 -3.621 -21.744 1.00 84.31 84 ILE A C 1
ATOM 657 O O . ILE A 1 84 ? 17.792 -4.076 -20.787 1.00 84.31 84 ILE A O 1
ATOM 661 N N . PHE A 1 85 ? 19.376 -2.705 -21.594 1.00 85.88 85 PHE A N 1
ATOM 662 C CA . PHE A 1 85 ? 19.769 -2.180 -20.288 1.00 85.88 85 PHE A CA 1
ATOM 663 C C . PHE A 1 85 ? 18.616 -1.436 -19.603 1.00 85.88 85 PHE A C 1
ATOM 665 O O . PHE A 1 85 ? 18.327 -1.703 -18.436 1.00 85.88 85 PHE A O 1
ATOM 672 N N . ILE A 1 86 ? 17.903 -0.571 -20.334 1.00 83.94 86 ILE A N 1
ATOM 673 C CA . ILE A 1 86 ? 16.718 0.133 -19.821 1.00 83.94 86 ILE A CA 1
ATOM 674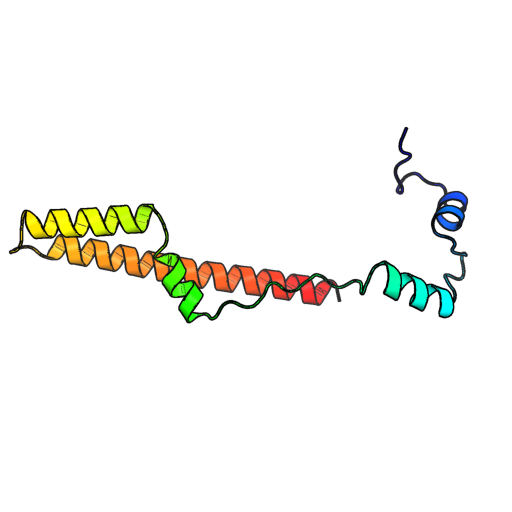 C C . ILE A 1 86 ? 15.653 -0.873 -19.373 1.00 83.94 86 ILE A C 1
ATOM 676 O O . ILE A 1 86 ? 15.132 -0.764 -18.264 1.00 83.94 86 ILE A O 1
ATOM 680 N N . PHE A 1 87 ? 15.362 -1.889 -20.188 1.00 81.69 87 PHE A N 1
ATOM 681 C CA . PHE A 1 87 ? 14.388 -2.923 -19.840 1.00 81.69 87 PHE A CA 1
ATOM 682 C C . PHE A 1 87 ? 14.781 -3.707 -18.578 1.00 81.69 87 PHE A C 1
ATOM 684 O O . PHE A 1 87 ? 13.933 -4.015 -17.736 1.00 81.69 87 PHE A O 1
ATOM 691 N N . LEU A 1 88 ? 16.073 -3.996 -18.411 1.00 89.12 88 LEU A N 1
ATOM 692 C CA . LEU A 1 88 ? 16.604 -4.684 -17.236 1.00 89.12 88 LEU A CA 1
ATOM 693 C C . LEU A 1 88 ? 16.433 -3.824 -15.975 1.00 89.12 88 LEU A C 1
ATOM 695 O O . LEU A 1 88 ? 15.929 -4.314 -14.966 1.00 89.12 88 LEU A O 1
ATOM 699 N N . VAL A 1 89 ? 16.763 -2.530 -16.047 1.00 87.00 89 VAL A N 1
ATOM 700 C CA . VAL A 1 89 ? 16.571 -1.580 -14.937 1.00 87.00 89 VAL A CA 1
ATOM 701 C C . VAL A 1 89 ? 15.092 -1.449 -14.563 1.00 87.00 89 VAL A C 1
ATOM 703 O O . VAL A 1 89 ? 14.760 -1.487 -13.379 1.00 87.00 89 VAL A O 1
ATOM 706 N N . LEU A 1 90 ? 14.195 -1.361 -15.550 1.00 83.62 90 LEU A N 1
ATOM 707 C CA . LEU A 1 90 ? 12.745 -1.326 -15.329 1.00 83.62 90 LEU A CA 1
ATOM 708 C C . LEU A 1 90 ? 12.239 -2.585 -14.618 1.00 83.62 90 LEU A C 1
ATOM 710 O O . LEU A 1 90 ? 11.489 -2.501 -13.648 1.00 83.62 90 LEU A O 1
ATOM 714 N N . THR A 1 91 ? 12.689 -3.755 -15.073 1.00 83.56 91 THR A N 1
ATOM 715 C CA . THR A 1 91 ? 12.323 -5.045 -14.473 1.00 83.56 91 THR A CA 1
ATOM 716 C C . THR A 1 91 ? 12.837 -5.155 -13.039 1.00 83.56 91 THR A C 1
ATOM 718 O O . THR A 1 91 ? 12.108 -5.600 -12.153 1.00 83.56 91 THR A O 1
ATOM 721 N N . ALA A 1 92 ? 14.070 -4.707 -12.785 1.00 87.06 92 ALA A N 1
ATOM 722 C CA . ALA A 1 92 ? 14.627 -4.657 -11.440 1.00 87.06 92 ALA A CA 1
ATOM 723 C C . ALA A 1 92 ? 13.809 -3.728 -10.532 1.00 87.06 92 ALA A C 1
ATOM 725 O O . ALA A 1 92 ? 13.490 -4.112 -9.411 1.00 87.06 92 ALA A O 1
ATOM 726 N N . ASN A 1 93 ? 13.415 -2.545 -11.017 1.00 83.38 93 ASN A N 1
ATOM 727 C CA . ASN A 1 93 ? 12.585 -1.610 -10.258 1.00 83.38 93 ASN A CA 1
ATOM 728 C C . ASN A 1 93 ? 11.231 -2.236 -9.883 1.00 83.38 93 ASN A C 1
ATOM 730 O O . ASN A 1 93 ? 10.897 -2.288 -8.702 1.00 83.38 93 ASN A O 1
ATOM 734 N N . ALA A 1 94 ? 10.515 -2.825 -10.846 1.00 81.81 94 ALA A N 1
ATOM 735 C CA . ALA A 1 94 ? 9.250 -3.512 -10.577 1.00 81.81 94 ALA A CA 1
ATOM 736 C C . ALA A 1 94 ? 9.405 -4.645 -9.543 1.00 81.81 94 ALA A C 1
ATOM 738 O O . ALA A 1 94 ? 8.561 -4.810 -8.661 1.00 81.81 94 ALA A O 1
ATOM 739 N N . PHE A 1 95 ? 10.508 -5.399 -9.609 1.00 84.81 95 PHE A N 1
ATOM 740 C CA . PHE A 1 95 ? 10.821 -6.443 -8.635 1.00 84.81 95 PHE A CA 1
ATOM 741 C C . PHE A 1 95 ? 11.082 -5.881 -7.228 1.00 84.81 95 PHE A C 1
ATOM 743 O O . PHE A 1 95 ? 10.520 -6.382 -6.252 1.00 84.81 95 PHE A O 1
ATOM 750 N N . PHE A 1 96 ? 11.899 -4.829 -7.109 1.00 84.31 96 PHE A N 1
ATOM 751 C CA . PHE A 1 96 ? 12.152 -4.167 -5.827 1.00 84.31 96 PHE A CA 1
ATOM 752 C C . PHE A 1 96 ? 10.879 -3.545 -5.247 1.00 84.31 96 PHE A C 1
ATOM 754 O O . PHE A 1 96 ? 10.635 -3.700 -4.051 1.00 84.31 96 PHE A O 1
ATOM 761 N N . GLY A 1 97 ? 10.053 -2.908 -6.081 1.00 80.75 97 GLY A N 1
ATOM 762 C CA . GLY A 1 97 ? 8.756 -2.357 -5.688 1.00 80.75 97 GLY A CA 1
ATOM 763 C C . GLY A 1 97 ? 7.832 -3.437 -5.131 1.00 80.75 97 GLY A C 1
ATOM 764 O O . GLY A 1 97 ? 7.346 -3.307 -4.009 1.00 80.75 97 GLY A O 1
ATOM 765 N N . TYR A 1 98 ? 7.684 -4.558 -5.846 1.00 81.38 98 TYR A N 1
ATOM 766 C CA . TYR A 1 98 ? 6.910 -5.710 -5.372 1.00 81.38 98 TYR A CA 1
ATOM 767 C C . TYR A 1 98 ? 7.410 -6.232 -4.017 1.00 81.38 98 TYR A C 1
ATOM 769 O O . TYR A 1 98 ? 6.618 -6.465 -3.103 1.00 81.38 98 TYR A O 1
ATOM 777 N N . TRP A 1 99 ? 8.727 -6.391 -3.850 1.00 83.19 99 TRP A N 1
ATOM 778 C CA . TRP A 1 99 ? 9.295 -6.876 -2.591 1.00 83.19 99 TRP A CA 1
ATOM 779 C C . TRP A 1 99 ? 9.079 -5.894 -1.428 1.00 83.19 99 TRP 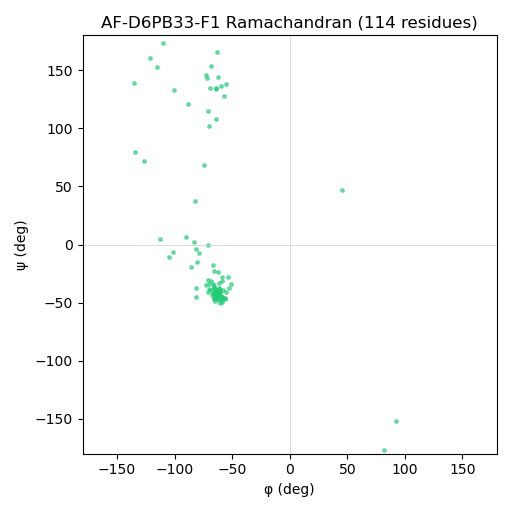A C 1
ATOM 781 O O . TRP A 1 99 ? 8.725 -6.320 -0.324 1.00 83.19 99 TRP A O 1
ATOM 791 N N . GLN A 1 100 ? 9.246 -4.590 -1.661 1.00 82.50 100 GLN A N 1
ATOM 792 C CA . GLN A 1 100 ? 8.989 -3.557 -0.653 1.00 82.50 100 GLN A CA 1
ATOM 793 C C . GLN A 1 100 ? 7.525 -3.542 -0.215 1.00 82.50 100 GLN A C 1
ATOM 795 O O . GLN A 1 100 ? 7.242 -3.488 0.982 1.00 82.50 100 GLN A O 1
ATOM 800 N N . GLU A 1 101 ? 6.600 -3.654 -1.165 1.00 81.69 101 GLU A N 1
ATOM 801 C CA . GLU A 1 101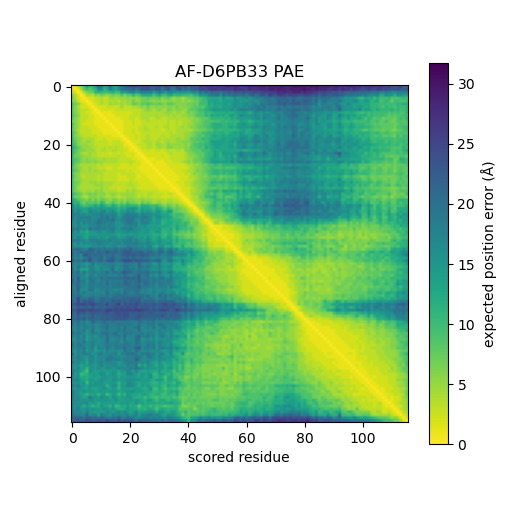 ? 5.169 -3.683 -0.873 1.00 81.69 101 GLU A CA 1
ATOM 802 C C . GLU A 1 101 ? 4.791 -4.909 -0.032 1.00 81.69 101 GLU A C 1
ATOM 804 O O . GLU A 1 101 ? 4.032 -4.805 0.932 1.00 81.69 101 GLU A O 1
ATOM 809 N N . ASN A 1 102 ? 5.388 -6.063 -0.341 1.00 81.75 102 ASN A N 1
ATOM 810 C CA . ASN A 1 102 ? 5.166 -7.297 0.404 1.00 81.75 102 ASN A CA 1
ATOM 811 C C . ASN A 1 102 ? 5.744 -7.228 1.830 1.00 81.75 102 ASN A C 1
ATOM 813 O O . ASN A 1 102 ? 5.206 -7.844 2.749 1.00 81.75 102 ASN A O 1
ATOM 817 N N . GLN A 1 103 ? 6.840 -6.492 2.044 1.00 84.06 103 GLN A N 1
ATOM 818 C CA . GLN A 1 103 ? 7.352 -6.221 3.393 1.00 84.06 103 GLN A CA 1
ATOM 819 C C . GLN A 1 103 ? 6.450 -5.261 4.177 1.00 84.06 103 GLN A C 1
ATOM 821 O O . GLN A 1 103 ? 6.210 -5.489 5.362 1.00 84.06 103 GLN A O 1
ATOM 826 N N . ALA A 1 104 ? 5.929 -4.215 3.533 1.00 81.56 104 ALA A N 1
ATOM 827 C CA . ALA A 1 104 ? 5.022 -3.265 4.176 1.00 81.56 104 ALA A CA 1
ATOM 828 C C . ALA A 1 104 ? 3.720 -3.942 4.639 1.00 81.56 104 ALA A C 1
ATOM 830 O O . ALA A 1 104 ? 3.255 -3.702 5.753 1.00 81.56 104 ALA A O 1
ATOM 831 N N . GLU A 1 105 ? 3.169 -4.840 3.818 1.00 82.12 105 GLU A N 1
ATOM 832 C CA . GLU A 1 105 ? 1.978 -5.619 4.167 1.00 82.12 105 GLU A CA 1
ATOM 833 C C . GLU A 1 105 ? 2.233 -6.541 5.371 1.00 82.12 105 GLU A C 1
ATOM 835 O O . GLU A 1 105 ? 1.453 -6.541 6.320 1.00 82.12 105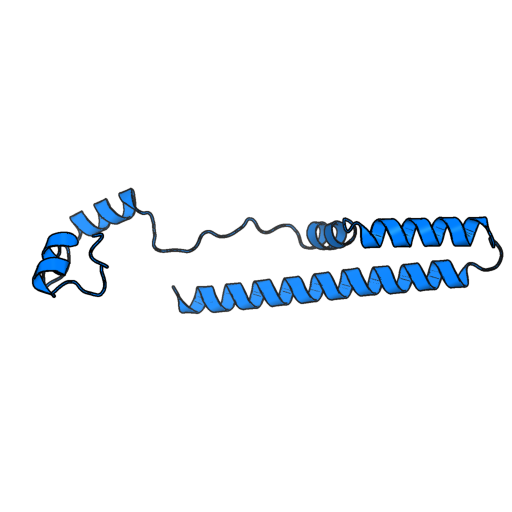 GLU A O 1
ATOM 840 N N . GLN A 1 106 ? 3.378 -7.235 5.406 1.00 83.25 106 GLN A N 1
ATOM 841 C CA . GLN A 1 106 ? 3.778 -8.066 6.553 1.00 83.25 106 GLN A CA 1
ATOM 842 C C . GLN A 1 106 ? 3.948 -7.258 7.849 1.00 83.25 106 GLN A C 1
ATOM 844 O O . GLN A 1 106 ? 3.577 -7.726 8.930 1.00 83.25 106 GLN A O 1
ATOM 849 N N . ALA A 1 107 ? 4.490 -6.040 7.762 1.00 81.88 107 ALA A N 1
ATOM 850 C CA . ALA A 1 107 ? 4.611 -5.155 8.917 1.00 81.88 107 ALA A CA 1
ATOM 851 C C . ALA A 1 107 ? 3.229 -4.734 9.447 1.00 81.88 107 ALA A C 1
ATOM 853 O O . ALA A 1 107 ? 2.999 -4.755 10.657 1.00 81.88 107 ALA A O 1
ATOM 854 N N . MET A 1 108 ? 2.290 -4.417 8.550 1.00 81.25 108 MET A N 1
ATOM 855 C CA . MET A 1 108 ? 0.912 -4.082 8.919 1.00 81.25 108 MET A CA 1
ATOM 856 C C . MET A 1 108 ? 0.182 -5.277 9.549 1.00 81.25 108 MET A C 1
ATOM 858 O O . MET A 1 108 ? -0.492 -5.120 10.567 1.00 81.25 108 MET A O 1
ATOM 862 N N . ASP A 1 109 ? 0.348 -6.476 8.991 1.00 82.00 109 ASP A N 1
ATOM 863 C CA . ASP A 1 109 ? -0.220 -7.705 9.554 1.00 82.00 109 ASP A CA 1
ATOM 864 C C . ASP A 1 109 ? 0.334 -7.994 10.956 1.00 82.00 109 ASP A C 1
ATOM 866 O O . ASP A 1 109 ? -0.418 -8.379 11.854 1.00 82.00 109 ASP A O 1
ATOM 870 N N . SER A 1 110 ? 1.621 -7.726 11.185 1.00 80.19 110 SER A N 1
ATOM 871 C CA . SER A 1 110 ? 2.247 -7.866 12.506 1.00 80.19 110 SER A CA 1
ATOM 872 C C . SER A 1 110 ? 1.681 -6.868 13.525 1.00 80.19 110 SER A C 1
ATOM 874 O O . SER A 1 110 ? 1.405 -7.240 14.664 1.00 80.19 110 SER A O 1
ATOM 876 N N . LEU A 1 111 ? 1.448 -5.611 13.128 1.00 78.62 111 LEU A N 1
ATOM 877 C CA . LEU A 1 111 ? 0.798 -4.610 13.987 1.00 78.62 111 LEU A CA 1
ATOM 878 C C . LEU A 1 111 ? -0.642 -5.003 14.334 1.00 78.62 111 LEU A C 1
ATOM 880 O O . LEU A 1 111 ? -1.067 -4.843 15.478 1.00 78.62 111 LEU A O 1
ATOM 884 N N . LYS A 1 112 ? -1.384 -5.568 13.376 1.00 72.38 112 LYS A N 1
ATOM 885 C CA . LYS A 1 112 ? -2.742 -6.071 13.620 1.00 72.38 112 LYS A CA 1
ATOM 886 C C . LYS A 1 112 ? -2.759 -7.190 14.658 1.00 72.38 112 LYS A C 1
ATOM 888 O O . LYS A 1 112 ? -3.621 -7.170 15.527 1.00 72.38 112 LYS A O 1
ATOM 893 N N . GLN A 1 113 ? -1.804 -8.121 14.613 1.00 75.56 113 GLN A N 1
ATOM 894 C CA . GLN A 1 113 ? -1.709 -9.201 15.606 1.00 75.56 113 GLN A CA 1
ATOM 895 C C . GLN A 1 113 ? -1.463 -8.698 17.036 1.00 75.56 113 GLN A C 1
ATOM 897 O O . GLN A 1 113 ? -1.802 -9.403 17.978 1.00 75.56 113 GLN A O 1
ATOM 902 N N . MET A 1 114 ? -0.902 -7.497 17.212 1.00 73.69 114 MET A N 1
ATOM 903 C CA . MET A 1 114 ? -0.694 -6.893 18.535 1.00 73.69 114 MET A CA 1
ATOM 904 C C . MET A 1 114 ? -1.910 -6.116 19.061 1.00 73.69 114 MET A C 1
ATOM 906 O O . MET A 1 114 ? -1.975 -5.842 20.255 1.00 73.69 114 MET A O 1
ATOM 910 N N . SER A 1 115 ? -2.842 -5.718 18.186 1.00 59.22 115 SER A N 1
ATOM 911 C CA . SER A 1 115 ? -4.015 -4.905 18.547 1.00 59.22 115 SER A CA 1
ATOM 912 C C . SER A 1 115 ? -5.313 -5.712 18.690 1.00 59.22 115 SER A C 1
ATOM 914 O O . SER A 1 115 ? -6.337 -5.127 19.055 1.00 59.22 115 SER A O 1
ATOM 916 N N . ILE A 1 116 ? -5.290 -7.008 18.363 1.00 49.25 116 ILE A N 1
ATOM 917 C CA . ILE A 1 116 ? -6.400 -7.955 18.564 1.00 49.25 116 ILE A CA 1
ATOM 918 C C . ILE A 1 116 ? -6.232 -8.654 19.912 1.00 49.25 116 ILE A C 1
ATOM 920 O O . ILE A 1 116 ? -5.083 -9.020 20.240 1.00 49.25 116 ILE A O 1
#

Mean predicted aligned error: 10.74 Å

Organism: NCBI:txid743084

InterPro domains:
  IPR004014 Cation-transporting P-type ATPase, N-terminal [PF00690] (5-71)
  IPR004014 Cation-transporting P-type ATPase, N-terminal [SM00831] (4-77)
  IPR023298 P-type ATPase, transmembrane domain superfamily [SSF81665] (3-115)

Nearest PDB structures (foldseek):
  8owl-assembly1_A  TM=5.264E-01  e=2.873E-03  Oryctolagus cuniculus
  6jju-assembly1_A  TM=5.216E-01  e=2.427E-03  Homo sapiens
  7wyu-assembly1_A  TM=5.089E-01  e=1.733E-03  Squalus acanthias
  2xzb-assembly1_A  TM=5.767E-01  e=6.303E-03  Sus scrofa
  3ixz-assembly1_A  TM=4.802E-01  e=1.169E-02  Sus scrofa

Solvent-accessible surface area (backbone atoms only — not comparable to full-atom values): 7011 Å² total; per-residue (Å²): 128,88,77,57,82,90,74,52,53,72,69,55,45,28,62,75,65,73,40,51,98,91,45,70,55,74,71,54,52,53,54,47,38,74,75,71,44,71,97,64,84,85,77,76,81,84,72,53,70,67,60,52,46,58,50,56,58,75,35,75,65,51,52,52,50,54,49,51,32,53,51,49,41,72,75,36,68,92,56,54,62,62,40,51,51,53,52,50,52,53,52,50,49,33,50,52,50,47,53,51,53,56,49,54,50,52,53,51,53,54,53,50,66,72,71,104

pLDDT: mean 81.75, std 8.81, range [46.59, 93.62]

Foldseek 3Di:
DPDDLVPDDPVRNCVVVVADPVGDDPVVVVVCCVVPNDPADDDDPDDDLVVLLVVLCVDPVNVVLQVVLVVVCVVCVPCNPSSVVSVVVSNVSSVVSSVVVVVVVVVVVVVRVVSD

Sequence (116 aa):
MDEYWHNLSIEDSLVAQQSSESGISSGEVIKRRNRYGSNKLDEPEKTSAFLRFISQYNDPLNYLLIGAALVALAIKPDHPGDAIFIFLVLTANAFFGYWQENQAEQAMDSLKQMSI

Secondary structure (DSSP, 8-state):
----GGGS-HHHHHHHTT-BTTB--HHHHHHHHHHH--S-PPPPP---HHHHHHHTT--HHHHHHHHHHHHHHHH-TT-THHHHHHHHHHHHHHHHHHHHHHHHHHHHHHHHHHH-